Protein AF-A0A8D8EXS7-F1 (afdb_monomer)

pLDDT: mean 70.04, std 17.83, range [35.66, 95.0]

Secondary structure (DSSP, 8-state):
--GGGT---HHHHHH--TT----------PPTT-EEEEEEEEEE---GGG--TT----EEEEEEEEEEEEEPTTT--EEEEEEEEEEEHHHHTT-THHHHGGGGGG-HHHHHHHHHHHHHHHHHHHHHHHHHHHT-

Radius of gyration: 26.06 Å; Cα contacts (8 Å, |Δi|>4): 112; chains: 1; bounding box: 79×57×52 Å

Nearest PDB structures (foldseek):
  5fs4-assembly1_A  TM=3.578E-01  e=7.621E-01  Acinetobacter phage AP205
  6yfl-assembly1_AB  TM=3.767E-01  e=1.279E+00  Leviviridae sp.
  6yfe-assembly1_AB  TM=3.198E-01  e=2.408E+00  Beihai levi-like virus 19
  8s9i-assembly1_A  TM=3.316E-01  e=5.387E+00  Tequatrovirus

Mean predicted aligned error: 17.99 Å

Sequence (136 aa):
MPIVSILKRASSYIMGSDEDGDEGNNEMVYEDNEVLFCKNNICVHPPAVIRQESDVLHYPGYLTVTTKTFIDQYNNAKRPTLFLTWIPNSTLRKCPSTVENVGFFRCNSLSENKLKLHQQHEQLKLQQKEQLQKGK

Structure (mmCIF, N/CA/C/O backbone):
data_AF-A0A8D8EXS7-F1
#
_entry.id   AF-A0A8D8EXS7-F1
#
loop_
_atom_site.group_PDB
_atom_site.id
_atom_site.type_symbol
_atom_site.label_atom_id
_atom_site.label_alt_id
_atom_site.label_comp_id
_atom_site.label_asym_id
_atom_site.label_entity_id
_atom_site.label_seq_id
_atom_site.pdbx_PDB_ins_code
_atom_site.Cartn_x
_atom_site.Cartn_y
_atom_site.Cartn_z
_atom_site.occupancy
_atom_site.B_iso_or_equiv
_atom_site.auth_seq_id
_atom_site.auth_comp_id
_atom_site.auth_asym_id
_atom_site.auth_atom_id
_atom_site.pdbx_PDB_model_num
ATOM 1 N N . MET A 1 1 ? -27.226 -7.105 -23.735 1.00 46.09 1 MET A N 1
ATOM 2 C CA . MET A 1 1 ? -25.774 -7.392 -23.713 1.00 46.09 1 MET A CA 1
ATOM 3 C C . ME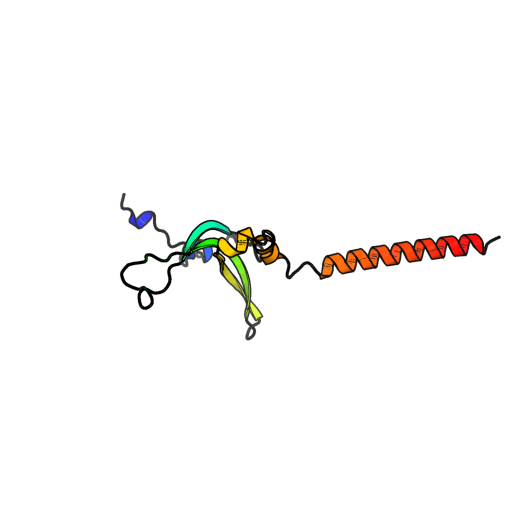T A 1 1 ? -25.448 -8.021 -22.365 1.00 46.09 1 MET A C 1
ATOM 5 O O . MET A 1 1 ? -25.812 -7.414 -21.364 1.00 46.09 1 MET A O 1
ATOM 9 N N . PRO A 1 2 ? -24.914 -9.252 -22.303 1.00 43.81 2 PRO A N 1
ATOM 10 C CA . PRO A 1 2 ? -24.738 -9.956 -21.035 1.00 43.81 2 PRO A CA 1
ATOM 11 C C . PRO A 1 2 ? -23.579 -9.352 -20.227 1.00 43.81 2 PRO A C 1
ATOM 13 O O . PRO A 1 2 ? -22.501 -9.122 -20.759 1.00 43.81 2 PRO A O 1
ATOM 16 N N . ILE A 1 3 ? -23.791 -9.137 -18.925 1.00 47.78 3 ILE A N 1
ATOM 17 C CA . ILE A 1 3 ? -22.841 -8.503 -17.983 1.00 47.78 3 ILE A CA 1
ATOM 18 C C . ILE A 1 3 ? -21.491 -9.242 -17.876 1.00 47.78 3 ILE A C 1
ATOM 20 O O . ILE A 1 3 ? -20.496 -8.691 -17.415 1.00 47.78 3 ILE A O 1
ATOM 24 N N . VAL A 1 4 ? -21.454 -10.494 -18.333 1.00 52.81 4 VAL A N 1
ATOM 25 C CA . VAL A 1 4 ? -20.281 -11.373 -18.314 1.00 52.81 4 VAL A CA 1
ATOM 26 C C . VAL A 1 4 ? -19.175 -10.867 -19.250 1.00 52.81 4 VAL A C 1
ATOM 28 O O . VAL A 1 4 ? -18.004 -11.107 -18.984 1.00 52.81 4 VAL A O 1
ATOM 31 N N . SER A 1 5 ? -19.508 -10.091 -20.291 1.00 45.06 5 SER A N 1
ATOM 32 C CA . SER A 1 5 ? -18.508 -9.466 -21.172 1.00 45.06 5 SER A CA 1
ATOM 33 C C . SER A 1 5 ? -17.848 -8.215 -20.574 1.00 45.06 5 SER A C 1
ATOM 35 O O . SER A 1 5 ? -16.903 -7.692 -21.158 1.00 45.06 5 SER A O 1
ATOM 37 N N . ILE A 1 6 ? -18.343 -7.713 -19.435 1.00 55.75 6 ILE A N 1
ATOM 38 C CA . ILE A 1 6 ? -17.820 -6.516 -18.751 1.00 55.75 6 ILE A CA 1
ATOM 39 C C . ILE A 1 6 ? -16.751 -6.893 -17.714 1.00 55.75 6 ILE A C 1
ATOM 41 O O . ILE A 1 6 ? -15.860 -6.099 -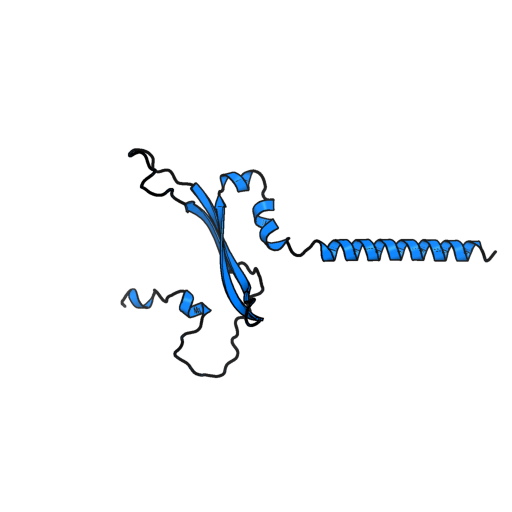17.420 1.00 55.75 6 ILE A O 1
ATOM 45 N N . LEU A 1 7 ? -16.782 -8.121 -17.191 1.00 47.44 7 LEU A N 1
ATOM 46 C CA . LEU A 1 7 ? -15.817 -8.603 -16.203 1.00 47.44 7 LEU A CA 1
ATOM 47 C C . LEU A 1 7 ? -14.659 -9.337 -16.889 1.00 47.44 7 LEU A C 1
ATOM 49 O O . LEU A 1 7 ? -14.529 -10.556 -16.798 1.00 47.44 7 LEU A O 1
ATOM 53 N N . LYS A 1 8 ? -13.781 -8.587 -17.565 1.00 51.53 8 LYS A N 1
ATOM 54 C CA . LYS A 1 8 ? -12.451 -9.107 -17.911 1.00 51.53 8 LYS A CA 1
ATOM 55 C C . LYS A 1 8 ? -11.641 -9.279 -16.625 1.00 51.53 8 LYS A C 1
ATOM 57 O O . LYS A 1 8 ? -11.602 -8.383 -15.781 1.00 51.53 8 LYS A O 1
ATOM 62 N N . ARG A 1 9 ? -10.989 -10.434 -16.463 1.00 53.91 9 ARG A N 1
ATOM 63 C CA . ARG A 1 9 ? -10.088 -10.683 -15.332 1.00 53.91 9 ARG A CA 1
ATOM 64 C C . ARG A 1 9 ? -8.955 -9.658 -15.411 1.00 53.91 9 ARG A C 1
ATOM 66 O O . ARG A 1 9 ? -8.238 -9.625 -16.403 1.00 53.91 9 ARG A O 1
ATOM 73 N N . ALA A 1 10 ? -8.789 -8.828 -14.381 1.00 50.94 10 ALA A N 1
ATOM 74 C CA . ALA A 1 10 ? -7.753 -7.789 -14.365 1.00 50.94 10 ALA A CA 1
ATOM 75 C C . ALA A 1 10 ? -6.342 -8.360 -14.610 1.00 50.94 10 ALA A C 1
ATOM 77 O O . ALA A 1 10 ? -5.509 -7.708 -15.228 1.00 50.94 10 ALA A O 1
ATOM 78 N N . SER A 1 11 ? -6.101 -9.615 -14.211 1.00 51.09 11 SER A N 1
ATOM 79 C CA . SER A 1 11 ? -4.843 -10.314 -14.492 1.00 51.09 11 SER A CA 1
ATOM 80 C C . SER A 1 11 ? -4.551 -10.467 -15.989 1.00 51.09 11 SER A C 1
ATOM 82 O O . SER A 1 11 ? -3.389 -10.448 -16.364 1.00 51.09 11 SER A O 1
ATOM 84 N N . SER A 1 12 ? -5.570 -10.591 -16.845 1.00 54.22 12 SER A N 1
ATOM 85 C CA . SER A 1 12 ? -5.400 -10.730 -18.300 1.00 54.22 12 SER A CA 1
ATOM 86 C C . SER A 1 12 ? -4.959 -9.427 -18.971 1.00 54.22 12 SER A C 1
ATOM 88 O O . SER A 1 12 ? -4.334 -9.468 -20.020 1.00 54.22 12 SER A O 1
ATOM 90 N N . TYR A 1 13 ? -5.250 -8.270 -18.366 1.00 54.62 13 TYR A N 1
ATOM 91 C CA . TYR A 1 13 ? -4.721 -6.984 -18.836 1.00 54.62 13 TYR A CA 1
ATOM 92 C C . TYR A 1 13 ? -3.236 -6.808 -18.510 1.00 54.62 13 TYR A C 1
ATOM 94 O O . TYR A 1 13 ? -2.550 -6.069 -19.205 1.00 54.62 13 TYR A O 1
ATOM 102 N N . ILE A 1 14 ? -2.753 -7.468 -17.454 1.00 55.88 14 ILE A N 1
ATOM 103 C CA . ILE A 1 14 ? -1.374 -7.332 -16.971 1.00 55.88 14 ILE A CA 1
ATOM 104 C C . ILE A 1 14 ? -0.465 -8.414 -17.560 1.00 55.88 14 ILE A C 1
ATOM 106 O O . ILE A 1 14 ? 0.684 -8.131 -17.873 1.00 55.88 14 ILE A O 1
ATOM 110 N N . MET A 1 15 ? -0.956 -9.645 -17.713 1.00 52.69 15 MET A N 1
ATOM 111 C CA . MET A 1 15 ? -0.149 -10.768 -18.214 1.00 52.69 15 MET A CA 1
ATOM 112 C C . MET A 1 15 ? -0.192 -10.927 -19.738 1.00 52.69 15 MET A C 1
ATOM 114 O O . MET A 1 15 ? 0.483 -11.802 -20.263 1.00 52.69 15 MET A O 1
ATOM 118 N N . GLY A 1 16 ? -0.964 -10.093 -20.441 1.00 49.75 16 GLY A N 1
ATOM 119 C CA . GLY A 1 16 ? -1.324 -10.353 -21.830 1.00 49.75 16 GLY A CA 1
ATOM 120 C C . GLY A 1 16 ? -2.337 -11.499 -21.918 1.00 49.75 16 GLY A C 1
ATOM 121 O O . GLY A 1 16 ? -2.384 -12.400 -21.080 1.00 49.75 16 GLY A O 1
ATOM 122 N N . SER A 1 17 ? -3.229 -11.442 -22.897 1.00 49.09 17 SER A N 1
ATOM 123 C CA . SER A 1 17 ? -3.991 -12.617 -23.310 1.00 49.09 17 SER A CA 1
ATOM 124 C C . SER A 1 17 ? -3.032 -13.582 -24.001 1.00 49.09 17 SER A C 1
ATOM 126 O O . SER A 1 17 ? -2.386 -13.187 -24.965 1.00 49.09 17 SER A O 1
ATOM 128 N N . ASP A 1 18 ? -2.980 -14.838 -23.552 1.00 49.47 18 ASP A N 1
ATOM 129 C CA . ASP A 1 18 ? -2.168 -15.918 -24.144 1.00 49.47 18 ASP A CA 1
ATOM 130 C C . ASP A 1 18 ? -2.550 -16.263 -25.612 1.00 49.47 18 ASP A C 1
ATOM 132 O O . ASP A 1 18 ? -2.128 -17.295 -26.129 1.00 49.47 18 ASP A O 1
ATOM 136 N N . GLU A 1 19 ? -3.379 -15.455 -26.285 1.00 53.59 19 GLU A N 1
ATOM 137 C CA . GLU A 1 19 ? -4.016 -15.802 -27.563 1.00 53.59 19 GLU A CA 1
ATOM 138 C C . GLU A 1 19 ? -3.475 -15.085 -28.807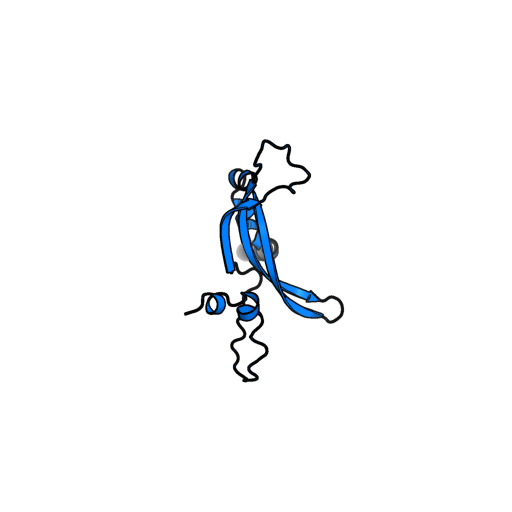 1.00 53.59 19 GLU A C 1
ATOM 140 O O . GLU A 1 19 ? -3.782 -15.547 -29.899 1.00 53.59 19 GLU A O 1
ATOM 145 N N . ASP A 1 20 ? -2.613 -14.068 -28.711 1.00 41.00 20 ASP A N 1
ATOM 146 C CA . ASP A 1 20 ? -2.134 -13.374 -29.917 1.00 41.00 20 ASP A CA 1
ATOM 147 C C . ASP A 1 20 ? -0.604 -13.382 -30.017 1.00 41.00 20 ASP A C 1
ATOM 149 O O . ASP A 1 20 ? 0.104 -12.595 -29.392 1.00 41.00 20 ASP A O 1
ATOM 153 N N . GLY A 1 21 ? -0.095 -14.306 -30.835 1.00 43.19 21 GLY A N 1
ATOM 154 C CA . GLY A 1 21 ? 1.295 -14.349 -31.284 1.00 43.19 21 GLY A CA 1
ATOM 155 C C . GLY A 1 21 ? 1.604 -13.268 -32.319 1.00 43.19 21 GLY A C 1
ATOM 156 O O . GLY A 1 21 ? 1.893 -13.605 -33.465 1.00 43.19 21 GLY A O 1
ATOM 157 N N . ASP A 1 22 ? 1.551 -11.996 -31.919 1.00 41.81 22 ASP A N 1
ATOM 158 C CA . ASP A 1 22 ? 1.990 -10.871 -32.750 1.00 41.81 22 ASP A CA 1
ATOM 159 C C . ASP A 1 22 ? 3.070 -10.035 -32.044 1.00 41.81 22 ASP A C 1
ATOM 161 O O . ASP A 1 22 ? 2.910 -9.525 -30.931 1.00 41.81 22 ASP A O 1
ATOM 165 N N . GLU A 1 23 ? 4.218 -9.956 -32.713 1.00 47.56 23 GLU A N 1
ATOM 166 C CA . GLU A 1 23 ? 5.414 -9.212 -32.343 1.00 47.56 23 GLU A CA 1
ATOM 167 C C . GLU A 1 23 ? 5.116 -7.709 -32.346 1.00 47.56 23 GLU A C 1
ATOM 169 O O . GLU A 1 23 ? 5.092 -7.063 -33.391 1.00 47.56 23 GLU A O 1
ATOM 174 N N . GLY A 1 24 ? 4.913 -7.114 -31.169 1.00 39.97 24 GLY A N 1
ATOM 175 C CA . GLY A 1 24 ? 4.512 -5.709 -31.141 1.00 39.97 24 GLY A CA 1
ATOM 176 C C . GLY A 1 24 ? 4.672 -4.980 -29.821 1.00 39.97 24 GLY A C 1
ATOM 177 O O . GLY A 1 24 ? 3.791 -4.210 -29.472 1.00 39.97 24 GLY A O 1
ATOM 178 N N . ASN A 1 25 ? 5.775 -5.209 -29.104 1.00 44.03 25 ASN A N 1
ATOM 179 C CA . ASN A 1 25 ? 6.501 -4.195 -28.319 1.00 44.03 25 ASN A CA 1
ATOM 180 C C . ASN A 1 25 ? 5.677 -3.191 -27.479 1.00 44.03 25 ASN A C 1
ATOM 182 O O . ASN A 1 25 ? 6.068 -2.036 -27.322 1.00 44.03 25 ASN A O 1
ATOM 186 N N . ASN A 1 26 ? 4.550 -3.617 -26.916 1.00 46.19 26 ASN A N 1
ATOM 187 C CA . ASN A 1 26 ? 3.847 -2.881 -25.875 1.00 46.19 26 ASN A CA 1
ATOM 188 C C . ASN A 1 26 ? 4.165 -3.547 -24.539 1.00 46.19 26 ASN A C 1
ATOM 190 O O . ASN A 1 26 ? 3.283 -3.962 -23.788 1.00 46.19 26 ASN A O 1
ATOM 194 N N . GLU A 1 27 ? 5.466 -3.719 -24.290 1.00 56.09 27 GLU A N 1
ATOM 195 C CA . GLU A 1 27 ? 5.967 -3.972 -22.951 1.00 56.09 27 GLU A CA 1
ATOM 196 C C . GLU A 1 27 ? 5.530 -2.748 -22.145 1.00 56.09 27 GLU A C 1
ATOM 198 O O . GLU A 1 27 ? 6.122 -1.675 -22.251 1.00 56.09 27 GLU A O 1
ATOM 203 N N . MET A 1 28 ? 4.407 -2.852 -21.429 1.00 55.41 28 MET A N 1
ATOM 204 C CA . MET A 1 28 ? 4.054 -1.857 -20.427 1.00 55.41 28 MET A CA 1
ATOM 205 C C . MET A 1 28 ? 5.131 -1.952 -19.350 1.00 55.41 28 MET A C 1
ATOM 207 O O . MET A 1 28 ? 5.036 -2.739 -18.408 1.00 55.41 28 MET A O 1
ATOM 211 N N . VAL A 1 29 ? 6.210 -1.198 -19.560 1.00 69.44 29 VAL A N 1
ATOM 212 C CA . VAL A 1 29 ? 7.320 -1.056 -18.629 1.00 69.44 29 VAL A CA 1
ATOM 213 C C . VAL A 1 29 ? 6.805 -0.186 -17.494 1.00 69.44 29 VAL A C 1
ATOM 215 O O . VAL A 1 29 ? 6.908 1.036 -17.528 1.00 69.44 29 VAL A O 1
ATOM 218 N N . TYR A 1 30 ? 6.176 -0.822 -16.514 1.00 73.50 30 TYR A N 1
ATOM 219 C CA . TYR A 1 30 ? 5.868 -0.158 -15.260 1.00 73.50 30 TYR A CA 1
ATOM 220 C C . TYR A 1 30 ? 7.155 0.054 -14.468 1.00 73.50 30 TYR A C 1
ATOM 222 O O . TYR A 1 30 ? 7.987 -0.854 -14.356 1.00 73.50 30 TYR A O 1
ATOM 230 N N . GLU A 1 31 ? 7.298 1.234 -13.874 1.00 83.38 31 GLU A N 1
ATOM 231 C CA . GLU A 1 31 ? 8.446 1.534 -13.022 1.00 83.38 31 GLU A CA 1
ATOM 232 C C . GLU A 1 31 ? 8.378 0.707 -11.728 1.00 83.38 31 GLU A C 1
ATOM 234 O O . GLU A 1 31 ? 7.299 0.377 -11.231 1.00 83.38 31 GLU A O 1
ATOM 239 N N . ASP A 1 32 ? 9.527 0.343 -11.148 1.00 85.38 32 ASP A N 1
ATOM 240 C CA . ASP A 1 32 ? 9.543 -0.401 -9.880 1.00 85.38 32 ASP A CA 1
ATOM 241 C C . ASP A 1 32 ? 8.982 0.483 -8.754 1.00 85.38 32 ASP A C 1
ATOM 243 O O . ASP A 1 32 ? 9.510 1.562 -8.476 1.00 85.38 32 ASP A O 1
ATOM 247 N N . ASN A 1 33 ? 7.969 -0.013 -8.037 1.00 87.19 33 ASN A N 1
ATOM 248 C CA . ASN A 1 33 ? 7.213 0.698 -6.996 1.00 87.19 33 ASN A CA 1
ATOM 249 C C . ASN A 1 33 ? 6.264 1.797 -7.514 1.00 87.19 33 ASN A C 1
ATOM 251 O O . ASN A 1 33 ? 5.824 2.640 -6.728 1.00 87.19 33 ASN A O 1
ATOM 255 N N . GLU A 1 34 ? 5.897 1.777 -8.796 1.00 87.44 34 GLU A N 1
ATOM 256 C CA . GLU A 1 34 ? 4.838 2.634 -9.334 1.00 87.44 34 GLU A CA 1
ATOM 257 C C . GLU A 1 34 ? 3.486 2.303 -8.684 1.00 87.44 34 GLU A C 1
ATOM 259 O O . GLU A 1 34 ? 3.098 1.139 -8.568 1.00 87.44 34 GLU A O 1
ATOM 264 N N . VAL A 1 35 ? 2.750 3.329 -8.244 1.00 88.12 35 VAL A N 1
ATOM 265 C CA . VAL A 1 35 ? 1.408 3.164 -7.670 1.00 88.12 35 VAL A CA 1
ATOM 266 C C . VAL A 1 35 ? 0.387 3.086 -8.799 1.00 88.12 35 VAL A C 1
ATOM 268 O O . VAL A 1 35 ? 0.066 4.097 -9.415 1.00 88.12 35 VAL A O 1
ATOM 271 N N . LEU A 1 36 ? -0.180 1.901 -9.018 1.00 89.69 36 LEU A N 1
ATOM 272 C CA . LEU A 1 36 ? -1.206 1.691 -10.045 1.00 89.69 36 LEU A CA 1
ATOM 273 C C . LEU A 1 36 ? -2.618 1.986 -9.536 1.00 89.69 36 LEU A C 1
ATOM 275 O O . LEU A 1 36 ? -3.498 2.392 -10.291 1.00 89.69 36 LEU A O 1
ATOM 279 N N . PHE A 1 37 ? -2.857 1.743 -8.248 1.00 89.50 37 PHE A N 1
ATOM 280 C CA . PHE A 1 37 ? -4.156 1.967 -7.629 1.00 89.50 37 PHE A CA 1
ATOM 281 C C . PHE A 1 37 ? -3.992 2.326 -6.163 1.00 89.50 37 PHE A C 1
ATOM 283 O O . PHE A 1 37 ? -3.232 1.688 -5.433 1.00 89.50 37 PHE A O 1
ATOM 290 N N . CYS A 1 38 ? -4.770 3.300 -5.707 1.00 92.69 38 CYS A N 1
ATOM 291 C CA . CYS A 1 38 ? -4.918 3.556 -4.291 1.00 92.69 38 CYS A CA 1
ATOM 292 C C . CYS A 1 38 ? -6.351 3.939 -3.932 1.00 92.69 38 CYS A C 1
ATOM 294 O O . CYS A 1 38 ? -7.076 4.573 -4.702 1.00 92.69 38 CYS A O 1
ATOM 296 N N . LYS A 1 39 ? -6.781 3.537 -2.737 1.00 91.62 39 LYS A N 1
ATOM 297 C CA . LYS A 1 39 ? -8.116 3.855 -2.239 1.00 91.62 39 LYS A CA 1
ATOM 298 C C . LYS A 1 39 ? -8.119 3.948 -0.725 1.00 91.62 39 LYS A C 1
ATOM 300 O O . LYS A 1 39 ? -7.689 3.040 -0.019 1.00 91.62 39 LYS A O 1
ATOM 305 N N . ASN A 1 40 ? -8.667 5.052 -0.231 1.00 90.56 40 ASN A N 1
ATOM 306 C CA . ASN A 1 40 ? -8.885 5.257 1.193 1.00 90.56 40 ASN A CA 1
ATOM 307 C C . ASN A 1 40 ? -10.233 4.673 1.653 1.00 90.56 40 ASN A C 1
ATOM 309 O O . ASN A 1 40 ? -11.178 4.563 0.859 1.00 90.56 40 ASN A O 1
ATOM 313 N N . ASN A 1 41 ? -10.306 4.384 2.953 1.00 91.44 41 ASN A N 1
ATOM 314 C CA . ASN A 1 41 ? -11.447 3.838 3.686 1.00 91.44 41 ASN A CA 1
ATOM 315 C C . ASN A 1 41 ? -11.877 2.441 3.214 1.00 91.44 41 ASN A C 1
ATOM 317 O O . ASN A 1 41 ? -13.066 2.140 3.168 1.00 91.44 41 ASN A O 1
ATOM 321 N N . ILE A 1 42 ? -10.914 1.583 2.872 1.00 95.00 42 ILE A N 1
ATOM 322 C CA . ILE A 1 42 ? -11.164 0.157 2.642 1.00 95.00 42 ILE A CA 1
ATOM 323 C C . ILE A 1 42 ? -11.138 -0.574 3.982 1.00 95.00 42 ILE A C 1
ATOM 325 O O . ILE A 1 42 ? -10.159 -0.471 4.724 1.00 95.00 42 ILE A O 1
ATOM 329 N N . CYS A 1 43 ? -12.214 -1.301 4.286 1.00 93.00 43 CYS A N 1
ATOM 330 C CA . CYS A 1 43 ? -12.403 -1.971 5.567 1.00 93.00 43 CYS A CA 1
ATOM 331 C C . CYS A 1 43 ? -11.863 -3.404 5.556 1.00 93.00 43 CYS A C 1
ATOM 333 O O . CYS A 1 43 ? -12.250 -4.212 4.713 1.00 93.00 43 CYS A O 1
ATOM 335 N N . VAL A 1 44 ? -11.022 -3.732 6.538 1.00 92.25 44 VAL A N 1
ATOM 336 C CA . VAL A 1 44 ? -10.615 -5.107 6.847 1.00 92.25 44 VAL A CA 1
ATOM 337 C C . VAL A 1 44 ? -11.372 -5.591 8.074 1.00 92.25 44 VAL A C 1
ATOM 339 O O . VAL A 1 44 ? -11.621 -4.857 9.031 1.00 92.25 44 VAL A O 1
ATOM 3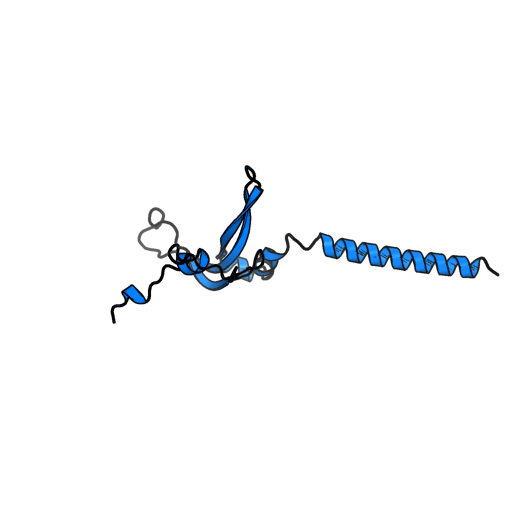42 N N . HIS A 1 45 ? -11.752 -6.854 8.016 1.00 89.06 45 HIS A N 1
ATOM 343 C CA . HIS A 1 45 ? -12.701 -7.488 8.902 1.00 89.06 45 HIS A CA 1
ATOM 344 C C . HIS A 1 45 ? -12.014 -8.678 9.586 1.00 89.06 45 HIS A C 1
ATOM 346 O O . HIS A 1 45 ? -11.537 -9.567 8.877 1.00 89.06 45 HIS A O 1
ATOM 352 N N . PRO A 1 46 ? -11.964 -8.743 10.929 1.00 82.81 46 PRO A N 1
ATOM 353 C CA . PRO A 1 46 ? -11.446 -9.914 11.631 1.00 82.81 46 PRO A CA 1
ATOM 354 C C . PRO A 1 46 ? -12.222 -11.172 11.218 1.00 82.81 46 PRO A C 1
ATOM 356 O O . PRO A 1 46 ? -13.430 -11.059 10.960 1.00 82.81 46 PRO A O 1
ATOM 359 N N . PRO A 1 47 ? -11.583 -12.355 11.157 1.00 83.50 47 PRO A N 1
ATOM 360 C CA . PRO A 1 47 ? -12.273 -13.611 10.884 1.00 83.50 47 PRO A CA 1
ATOM 361 C C . PRO A 1 47 ? -13.543 -13.774 11.723 1.00 83.50 47 PRO A C 1
ATOM 363 O O . PRO A 1 47 ? -13.572 -13.415 12.897 1.00 83.50 47 PRO A O 1
ATOM 366 N N . ALA A 1 48 ? -14.602 -14.325 11.131 1.00 74.62 48 ALA A N 1
ATOM 367 C CA . ALA A 1 48 ? -15.895 -14.454 11.808 1.00 74.62 48 ALA A CA 1
ATOM 368 C C . ALA A 1 48 ? -15.811 -15.284 13.104 1.00 74.62 48 ALA A C 1
ATOM 370 O O . ALA A 1 48 ? -16.510 -14.985 14.062 1.00 74.62 48 ALA A O 1
ATOM 371 N N . VAL A 1 49 ? -14.893 -16.256 13.158 1.00 69.44 49 VAL A N 1
ATOM 372 C CA . VAL A 1 49 ? -14.657 -17.144 14.312 1.00 69.44 49 VAL A CA 1
ATOM 373 C C . VAL A 1 49 ? -14.237 -16.428 15.600 1.00 69.44 49 VAL A C 1
ATOM 375 O O . VAL A 1 49 ? -14.368 -16.999 16.674 1.00 69.44 49 VAL A O 1
ATOM 378 N N . ILE A 1 50 ? -13.734 -15.194 15.508 1.00 68.69 50 ILE A N 1
ATOM 379 C CA . ILE A 1 50 ? -13.336 -14.382 16.670 1.00 68.69 50 ILE A CA 1
ATOM 380 C C . ILE A 1 50 ? -14.312 -13.235 16.955 1.00 68.69 50 ILE A C 1
ATOM 382 O O . ILE A 1 50 ? -14.029 -12.384 17.797 1.00 68.69 50 ILE A O 1
ATOM 386 N N . ARG A 1 51 ? -15.456 -13.176 16.262 1.00 67.75 51 ARG A N 1
ATOM 387 C CA . ARG A 1 51 ? -16.481 -12.161 16.520 1.00 67.75 51 ARG A CA 1
ATOM 388 C C . ARG A 1 51 ? -17.458 -12.680 17.566 1.00 67.75 51 ARG A C 1
ATOM 390 O O . ARG A 1 51 ? -18.062 -13.729 17.377 1.00 67.75 51 ARG A O 1
ATOM 397 N N . GLN A 1 52 ? -17.627 -11.933 18.653 1.00 65.25 52 GLN A N 1
ATOM 398 C CA . GLN A 1 52 ? -18.789 -12.094 19.525 1.00 65.25 52 GLN A CA 1
ATOM 399 C C . GLN A 1 52 ? -20.020 -11.568 18.773 1.00 65.25 52 GLN A C 1
ATOM 401 O O . GLN A 1 52 ? -19.921 -10.579 18.047 1.00 65.25 52 GLN A O 1
ATOM 406 N N . GLU A 1 53 ? -21.153 -12.258 18.909 1.00 59.31 53 GLU A N 1
ATOM 407 C CA . GLU A 1 53 ? -22.338 -12.200 18.031 1.00 59.31 53 GLU A CA 1
ATOM 408 C C . GLU A 1 53 ? -22.987 -10.811 17.834 1.00 59.31 53 GLU A C 1
ATOM 410 O O . GLU A 1 53 ? -23.881 -10.674 17.002 1.00 59.31 53 GLU A O 1
ATOM 415 N N . SER A 1 54 ? -22.538 -9.768 18.538 1.00 56.81 54 SER A N 1
ATOM 416 C CA . SER A 1 54 ? -23.152 -8.436 18.526 1.00 56.81 54 SER A CA 1
ATOM 417 C C . SER A 1 54 ? -22.304 -7.301 17.939 1.00 56.81 54 SER A C 1
ATOM 419 O O . SER A 1 54 ? -22.855 -6.222 17.741 1.00 56.81 54 SER A O 1
ATOM 421 N N . ASP A 1 55 ? -21.017 -7.500 17.619 1.00 60.72 55 ASP A N 1
ATOM 422 C CA . ASP A 1 55 ? -20.156 -6.412 17.118 1.00 60.72 55 ASP A CA 1
ATOM 423 C C . ASP A 1 55 ? -19.639 -6.653 15.691 1.00 60.72 55 ASP A C 1
ATOM 425 O O . ASP A 1 55 ? -18.794 -7.514 15.422 1.00 60.72 55 ASP A O 1
ATOM 429 N N . VAL A 1 56 ? -20.097 -5.819 14.747 1.00 66.81 56 VAL A N 1
ATOM 430 C CA . VAL A 1 56 ? -19.514 -5.718 13.397 1.00 66.81 56 VAL A CA 1
ATOM 431 C C . VAL A 1 56 ? -18.222 -4.902 13.477 1.00 66.81 56 VAL A C 1
ATOM 433 O O . VAL A 1 56 ? -18.142 -3.745 13.056 1.00 66.81 56 VAL A O 1
ATOM 436 N N . LEU A 1 57 ? -17.183 -5.524 14.032 1.00 82.06 57 LEU A N 1
ATOM 437 C CA . LEU A 1 57 ? -15.855 -4.934 14.120 1.00 82.06 57 LEU A CA 1
ATOM 438 C C . LEU A 1 57 ? -15.221 -4.871 12.722 1.00 82.06 57 LEU A C 1
ATOM 440 O O . LEU A 1 57 ? -15.025 -5.894 12.059 1.00 82.06 57 LEU A O 1
ATOM 444 N N . HIS A 1 58 ? -14.919 -3.659 12.263 1.00 88.12 58 HIS A N 1
ATOM 445 C CA . HIS A 1 58 ? -14.231 -3.405 11.002 1.00 88.12 58 HIS A CA 1
ATOM 446 C C . HIS A 1 58 ? -13.203 -2.290 11.177 1.00 88.12 58 HIS A C 1
ATOM 448 O O . HIS A 1 58 ? -13.408 -1.349 11.943 1.00 88.12 58 HIS A O 1
ATOM 454 N N . TYR A 1 59 ? -12.093 -2.389 10.453 1.00 90.31 59 TYR A N 1
ATOM 455 C CA . TYR A 1 59 ? -11.010 -1.417 10.512 1.00 90.31 59 TYR A CA 1
ATOM 456 C C . TYR A 1 59 ? -10.862 -0.746 9.149 1.00 90.31 59 TYR A C 1
ATOM 458 O O . TYR A 1 59 ? -10.501 -1.436 8.198 1.00 90.31 59 TYR A O 1
ATOM 466 N N . PRO A 1 60 ? -11.138 0.562 9.009 1.00 93.12 60 PRO A N 1
ATOM 467 C CA . PRO A 1 60 ? -10.899 1.283 7.765 1.00 93.12 60 PRO A CA 1
ATOM 468 C C . PRO A 1 60 ? -9.405 1.582 7.586 1.00 93.12 60 PRO A C 1
ATOM 470 O O . PRO A 1 60 ? -8.699 1.898 8.548 1.00 93.12 60 PRO A O 1
ATOM 473 N N . GLY A 1 61 ? -8.931 1.535 6.346 1.00 93.31 61 GLY A N 1
ATOM 474 C CA . GLY A 1 61 ? -7.542 1.824 6.003 1.00 93.31 61 GLY A CA 1
ATOM 475 C C . GLY A 1 61 ? -7.344 2.300 4.570 1.00 93.31 61 GLY A C 1
ATOM 476 O O . GLY A 1 61 ? -8.277 2.330 3.761 1.00 93.31 61 GLY A O 1
ATOM 477 N N . TYR A 1 62 ? -6.104 2.667 4.273 1.00 92.81 62 TYR A N 1
ATOM 478 C CA . TYR A 1 62 ? -5.621 3.026 2.950 1.00 92.81 62 TYR A CA 1
ATOM 479 C C . TYR A 1 62 ? -5.010 1.800 2.278 1.00 92.81 62 TYR A C 1
ATOM 481 O O . TYR A 1 62 ? -4.095 1.180 2.821 1.00 92.81 62 TYR A O 1
ATOM 489 N N . LEU A 1 63 ? -5.538 1.446 1.110 1.00 94.69 63 LEU A N 1
ATOM 490 C CA . LEU A 1 63 ? -5.032 0.366 0.274 1.00 94.69 63 LEU A CA 1
ATOM 491 C C . LEU A 1 63 ? -4.238 0.954 -0.889 1.00 94.69 63 LEU A C 1
ATOM 493 O O . LEU A 1 63 ? -4.723 1.872 -1.554 1.00 94.69 63 LEU A O 1
ATOM 497 N N . THR A 1 64 ? -3.091 0.356 -1.183 1.00 93.12 64 THR A N 1
ATOM 498 C CA . THR A 1 64 ? -2.253 0.686 -2.336 1.00 93.12 64 THR A CA 1
ATOM 499 C C . THR A 1 64 ? -1.865 -0.592 -3.067 1.00 93.12 64 THR A C 1
ATOM 501 O O . THR A 1 64 ? -1.504 -1.585 -2.435 1.00 93.12 64 THR A O 1
ATOM 504 N N . VAL A 1 65 ? -1.913 -0.558 -4.394 1.00 93.19 65 VAL A N 1
ATOM 505 C CA . VAL A 1 65 ? -1.340 -1.564 -5.289 1.00 93.19 65 VAL A CA 1
ATOM 506 C C . VAL A 1 65 ? -0.154 -0.915 -5.984 1.00 93.19 65 VAL A C 1
ATOM 508 O O . VAL A 1 65 ? -0.330 0.083 -6.687 1.00 93.19 65 VAL A O 1
ATOM 511 N N . THR A 1 66 ? 1.033 -1.479 -5.794 1.00 91.06 66 THR A N 1
ATOM 512 C CA . THR A 1 66 ? 2.244 -1.036 -6.486 1.00 91.06 66 THR A CA 1
ATOM 513 C C . THR A 1 66 ? 2.817 -2.141 -7.350 1.00 91.06 66 THR A C 1
ATOM 515 O O . THR A 1 66 ? 2.635 -3.323 -7.064 1.00 91.06 66 THR A O 1
ATOM 518 N N . THR A 1 67 ? 3.539 -1.785 -8.396 1.00 90.88 67 THR A N 1
ATOM 519 C CA . THR A 1 67 ? 4.360 -2.732 -9.158 1.00 90.88 67 THR A CA 1
ATOM 520 C C . THR A 1 67 ? 5.632 -3.041 -8.388 1.00 90.88 67 THR A C 1
ATOM 522 O O . THR A 1 67 ? 6.161 -2.206 -7.655 1.00 90.88 67 THR A O 1
ATOM 525 N N . LYS A 1 68 ? 6.123 -4.270 -8.503 1.00 87.12 68 LYS A N 1
ATOM 526 C CA . LYS A 1 68 ? 7.395 -4.675 -7.912 1.00 87.12 68 LYS A CA 1
ATOM 527 C C . LYS A 1 68 ? 8.040 -5.735 -8.778 1.00 87.12 68 LYS A C 1
ATOM 529 O O . LYS A 1 68 ? 7.373 -6.681 -9.185 1.00 87.12 68 LYS A O 1
ATOM 534 N N . THR A 1 69 ? 9.336 -5.617 -9.024 1.00 85.00 69 THR A N 1
ATOM 535 C CA . THR A 1 69 ? 10.084 -6.674 -9.712 1.00 85.00 69 THR A CA 1
ATOM 536 C C . THR A 1 69 ? 10.861 -7.501 -8.701 1.00 85.00 69 THR A C 1
ATOM 538 O O . THR A 1 69 ? 11.742 -6.991 -8.009 1.00 85.00 69 THR A O 1
ATOM 541 N N . PHE A 1 70 ? 10.557 -8.795 -8.621 1.00 83.19 70 PHE A N 1
ATOM 542 C CA . PHE A 1 70 ? 11.356 -9.735 -7.840 1.00 83.19 70 PHE A CA 1
ATOM 543 C C . PHE A 1 70 ? 12.390 -10.407 -8.731 1.00 83.19 70 PHE A C 1
ATOM 545 O O . PHE A 1 70 ? 12.106 -10.765 -9.873 1.00 83.19 70 PHE A O 1
ATOM 552 N N . ILE A 1 71 ? 13.590 -10.585 -8.191 1.00 85.62 71 ILE A N 1
ATOM 553 C CA . ILE A 1 71 ? 14.645 -11.364 -8.831 1.00 85.62 71 ILE A CA 1
ATOM 554 C C . ILE A 1 71 ? 14.636 -12.732 -8.165 1.00 85.62 71 ILE A C 1
ATOM 556 O O . ILE A 1 71 ? 14.829 -12.836 -6.954 1.00 85.62 71 ILE A O 1
ATOM 560 N N . ASP A 1 72 ? 14.369 -13.768 -8.949 1.00 81.44 72 ASP A N 1
ATOM 561 C CA . ASP A 1 72 ? 14.460 -15.148 -8.488 1.00 81.44 72 ASP A CA 1
ATOM 562 C C . ASP A 1 72 ? 15.920 -15.498 -8.180 1.00 81.44 72 ASP A C 1
ATOM 564 O O . ASP A 1 72 ? 16.813 -15.313 -9.006 1.00 81.44 72 ASP A O 1
ATOM 568 N N . GLN A 1 73 ? 16.161 -16.004 -6.976 1.00 85.44 73 GLN A N 1
ATOM 569 C CA . GLN A 1 73 ? 17.490 -16.363 -6.491 1.00 85.44 73 GLN A CA 1
ATOM 570 C C . GLN A 1 73 ? 18.100 -17.587 -7.193 1.00 85.44 73 GLN A C 1
ATOM 572 O O . GLN A 1 73 ? 19.312 -17.769 -7.131 1.00 85.44 73 GLN A O 1
ATOM 577 N N . TYR A 1 74 ? 17.288 -18.438 -7.829 1.00 84.75 74 TYR A N 1
ATOM 578 C CA . TYR A 1 74 ? 17.756 -19.692 -8.430 1.00 84.75 74 TYR A CA 1
ATOM 579 C C . TYR A 1 74 ? 18.145 -19.556 -9.901 1.00 84.75 74 TYR A C 1
ATOM 581 O O . TYR A 1 74 ? 19.003 -20.296 -10.375 1.00 84.75 74 TYR A O 1
ATOM 589 N N . ASN A 1 75 ? 17.510 -18.643 -10.636 1.00 89.75 75 ASN A N 1
ATOM 590 C CA . ASN A 1 75 ? 17.728 -18.482 -12.077 1.00 89.75 75 ASN A CA 1
ATOM 591 C C . ASN A 1 75 ? 17.911 -17.020 -12.515 1.00 89.75 75 ASN A C 1
ATOM 593 O O . ASN A 1 75 ? 17.950 -16.747 -13.713 1.00 89.75 75 ASN A O 1
ATOM 597 N N . ASN A 1 76 ? 17.998 -16.081 -11.567 1.00 84.75 76 ASN A N 1
ATOM 598 C CA . ASN A 1 76 ? 18.142 -14.644 -11.803 1.00 84.75 76 ASN A CA 1
ATOM 599 C C . ASN A 1 76 ? 17.042 -14.032 -12.693 1.00 84.75 76 ASN A C 1
ATOM 601 O O . ASN A 1 76 ? 17.208 -12.923 -13.208 1.00 84.75 76 ASN A O 1
ATOM 605 N N . ALA A 1 77 ? 15.907 -14.714 -12.866 1.00 80.06 77 ALA A N 1
ATOM 606 C CA . ALA A 1 77 ? 14.804 -14.204 -13.662 1.00 80.06 77 ALA A CA 1
ATOM 607 C C . ALA A 1 77 ? 14.126 -13.036 -12.938 1.00 80.06 77 ALA A C 1
ATOM 609 O O . ALA A 1 77 ? 13.761 -13.134 -11.762 1.00 80.06 77 ALA A O 1
ATOM 610 N N . LYS A 1 78 ? 13.925 -11.933 -13.662 1.00 82.69 78 LYS A N 1
ATOM 611 C CA . LYS A 1 78 ? 13.108 -10.805 -13.211 1.00 82.69 78 LYS A CA 1
ATOM 612 C C . LYS A 1 78 ? 11.644 -11.150 -13.441 1.00 82.69 78 LYS A C 1
ATOM 614 O O . LYS A 1 78 ? 11.248 -11.408 -14.573 1.00 82.69 78 LYS A O 1
ATOM 619 N N . ARG A 1 79 ? 10.846 -11.156 -12.377 1.00 79.38 79 ARG A N 1
ATOM 620 C CA . ARG A 1 79 ? 9.402 -11.384 -12.457 1.00 79.38 79 ARG A CA 1
ATOM 621 C C . ARG A 1 79 ? 8.654 -10.149 -11.958 1.00 79.38 79 ARG A C 1
ATOM 623 O O . ARG A 1 79 ? 8.791 -9.819 -10.773 1.00 79.38 79 ARG A O 1
ATOM 630 N N . PRO A 1 80 ? 7.889 -9.464 -12.824 1.00 80.75 80 PRO A N 1
ATOM 631 C CA . PRO A 1 80 ? 7.008 -8.397 -12.384 1.00 80.75 80 PRO A CA 1
ATOM 632 C C . PRO A 1 80 ? 5.870 -8.991 -11.551 1.00 80.75 80 PRO A C 1
ATOM 634 O O . PRO A 1 80 ? 5.355 -10.073 -11.834 1.00 80.75 80 PRO A O 1
ATOM 637 N N . THR A 1 81 ? 5.484 -8.289 -10.496 1.00 85.69 81 THR A N 1
ATOM 638 C CA . THR A 1 81 ? 4.339 -8.639 -9.661 1.00 85.69 81 THR A CA 1
ATOM 639 C C . THR A 1 81 ? 3.677 -7.388 -9.109 1.00 85.69 81 THR A C 1
ATOM 641 O O . THR A 1 81 ? 4.221 -6.284 -9.169 1.00 85.69 81 THR A O 1
ATOM 644 N N . LEU A 1 82 ? 2.497 -7.579 -8.535 1.00 90.50 82 LEU A N 1
ATOM 645 C CA . LEU A 1 82 ? 1.794 -6.552 -7.793 1.00 90.50 82 LEU A CA 1
ATOM 646 C C . LEU A 1 82 ? 2.034 -6.744 -6.301 1.00 90.50 82 LEU A C 1
ATOM 648 O O . LEU A 1 82 ? 1.885 -7.837 -5.754 1.00 90.50 82 LEU A O 1
ATOM 652 N N . PHE A 1 83 ? 2.374 -5.655 -5.633 1.00 88.94 83 PHE A N 1
ATOM 653 C CA . PHE A 1 83 ? 2.535 -5.587 -4.198 1.00 88.94 83 PHE A CA 1
ATOM 654 C C . PHE A 1 83 ? 1.359 -4.817 -3.596 1.00 88.94 83 PHE A C 1
ATOM 656 O O . PHE A 1 83 ? 1.190 -3.617 -3.812 1.00 88.94 83 PHE A O 1
ATOM 663 N N . LEU A 1 84 ? 0.513 -5.534 -2.855 1.00 94.19 84 LEU A N 1
ATOM 664 C CA . LEU A 1 84 ? -0.647 -4.969 -2.176 1.00 94.19 84 LEU A CA 1
ATOM 665 C C . LEU A 1 84 ? -0.267 -4.575 -0.748 1.00 94.19 84 LEU A C 1
ATOM 667 O O . LEU A 1 84 ? 0.188 -5.411 0.029 1.00 94.19 84 LEU A O 1
ATOM 671 N N . THR A 1 85 ? -0.502 -3.318 -0.385 1.00 93.00 85 THR A N 1
ATOM 672 C CA . THR A 1 85 ? -0.286 -2.806 0.974 1.00 93.00 85 THR A CA 1
ATOM 673 C C . THR A 1 85 ? -1.584 -2.236 1.522 1.00 93.00 85 THR A C 1
ATOM 675 O O . THR A 1 85 ? -2.238 -1.442 0.851 1.00 93.00 85 THR A O 1
ATOM 678 N N . TRP A 1 86 ? -1.945 -2.604 2.752 1.00 94.62 86 TRP A N 1
ATOM 679 C CA . TRP A 1 86 ? -3.059 -2.003 3.482 1.00 94.62 86 TRP A CA 1
ATOM 680 C C . TRP A 1 86 ? -2.571 -1.441 4.818 1.00 94.62 86 TRP A C 1
ATOM 682 O O . TRP A 1 86 ? -1.934 -2.153 5.594 1.00 94.62 86 TRP A O 1
ATOM 692 N N . ILE A 1 87 ? -2.870 -0.167 5.081 1.00 92.06 87 ILE A N 1
ATOM 693 C CA . ILE A 1 87 ? -2.460 0.544 6.297 1.00 92.06 87 ILE A CA 1
ATOM 694 C C . ILE A 1 87 ? -3.712 1.070 7.013 1.00 92.06 87 ILE A C 1
ATOM 696 O O . ILE A 1 87 ? -4.475 1.825 6.406 1.00 92.06 87 ILE A O 1
ATOM 700 N N . PRO A 1 88 ? -3.948 0.731 8.294 1.00 92.75 88 PRO A N 1
ATOM 701 C CA . PRO A 1 88 ? -5.124 1.200 9.019 1.00 92.75 88 PRO A CA 1
ATOM 702 C C . PRO A 1 88 ? -5.114 2.724 9.207 1.00 92.75 88 PRO A C 1
ATOM 704 O O . PRO A 1 88 ? -4.100 3.336 9.537 1.00 92.75 88 PRO A O 1
ATOM 707 N N . ASN A 1 89 ? -6.279 3.361 9.094 1.00 89.75 89 ASN A N 1
ATOM 708 C CA . ASN A 1 89 ? -6.397 4.817 9.238 1.00 89.75 89 ASN A CA 1
ATOM 709 C C . ASN A 1 89 ? -6.020 5.317 10.642 1.00 89.75 89 ASN A C 1
ATOM 711 O O . ASN A 1 89 ? -5.651 6.481 10.810 1.00 89.75 89 ASN A O 1
ATOM 715 N N . SER A 1 90 ? -6.098 4.448 11.653 1.00 87.25 90 SER A N 1
ATOM 716 C CA . SER A 1 90 ? -5.682 4.752 13.024 1.00 87.25 90 SER A CA 1
ATOM 717 C C . SER A 1 90 ? -4.176 5.016 13.152 1.00 87.25 90 SER A C 1
ATOM 719 O O . SER A 1 90 ? -3.782 5.788 14.028 1.00 87.25 90 SER A O 1
ATOM 72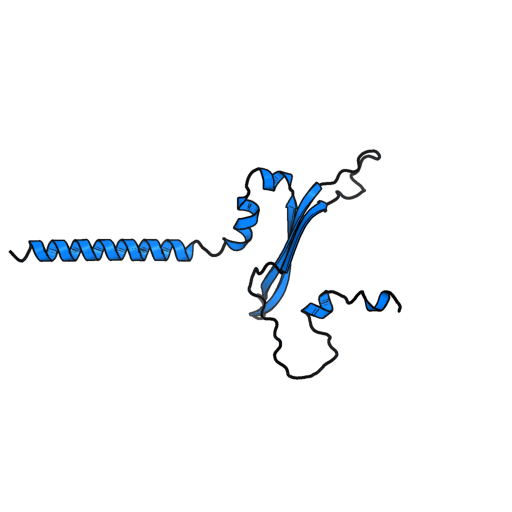1 N N . THR A 1 91 ? -3.337 4.433 12.285 1.00 82.56 91 THR A N 1
ATOM 722 C CA . THR A 1 91 ? -1.883 4.667 12.275 1.00 82.56 91 THR A CA 1
ATOM 723 C C . THR A 1 91 ? -1.499 5.842 11.377 1.00 82.56 91 THR A C 1
ATOM 725 O O . THR A 1 91 ? -0.583 6.587 11.714 1.00 82.56 91 THR A O 1
ATOM 728 N N . LEU A 1 92 ? -2.247 6.081 10.293 1.00 73.31 92 LEU A N 1
ATOM 729 C CA . LEU A 1 92 ? -1.995 7.185 9.353 1.00 73.31 92 LEU A CA 1
ATOM 730 C C . LEU A 1 92 ? -2.157 8.572 9.976 1.00 73.31 92 LEU A C 1
ATOM 732 O O . LEU A 1 92 ? -1.382 9.481 9.694 1.00 73.31 92 LEU A O 1
ATOM 736 N N . ARG A 1 93 ? -3.147 8.740 10.859 1.00 62.81 93 ARG A N 1
ATOM 737 C CA . ARG A 1 93 ? -3.436 10.032 11.506 1.00 62.81 93 ARG A CA 1
ATOM 738 C C . ARG A 1 93 ? -2.328 10.517 12.444 1.00 62.81 93 ARG A C 1
ATOM 740 O O . ARG A 1 93 ? -2.312 11.694 12.782 1.00 62.81 93 ARG A O 1
ATOM 747 N N . LYS A 1 94 ? -1.438 9.624 12.887 1.00 57.72 94 LYS A N 1
ATOM 748 C CA . LYS A 1 94 ? -0.350 9.949 13.822 1.00 57.72 94 LYS A CA 1
ATOM 749 C C . LYS A 1 94 ? 0.960 10.280 13.102 1.00 57.72 94 LYS A C 1
ATOM 751 O O . LYS A 1 94 ? 1.731 11.075 13.623 1.00 57.72 94 LYS A O 1
ATOM 756 N N . CYS A 1 95 ? 1.174 9.722 11.908 1.00 47.91 95 CYS A N 1
ATOM 757 C CA . CYS A 1 95 ? 2.376 9.916 11.099 1.00 47.91 95 CYS A CA 1
ATOM 758 C C . CYS A 1 95 ? 2.011 9.892 9.598 1.00 47.91 95 CYS A C 1
ATOM 760 O O . CYS A 1 95 ? 1.979 8.814 9.002 1.00 47.91 95 CYS A O 1
ATOM 762 N N . PRO A 1 96 ? 1.770 11.050 8.955 1.00 56.41 96 PRO A N 1
ATOM 763 C CA . PRO A 1 96 ? 1.499 11.121 7.512 1.00 56.41 96 PRO A CA 1
ATOM 764 C C . PRO A 1 96 ? 2.614 10.490 6.658 1.00 56.41 96 PRO A C 1
ATOM 766 O O . PRO A 1 96 ? 2.354 9.894 5.615 1.00 56.41 96 PRO A O 1
ATOM 769 N N . SER A 1 97 ? 3.850 10.532 7.163 1.00 55.06 97 SER A N 1
ATOM 770 C CA . SER A 1 97 ? 5.044 9.974 6.527 1.00 55.06 97 SER A CA 1
ATOM 771 C C . SER A 1 97 ? 5.012 8.454 6.337 1.00 55.06 97 SER A C 1
ATOM 773 O O . SER A 1 97 ? 5.759 7.938 5.514 1.00 55.06 97 SER A O 1
ATOM 775 N N . THR A 1 98 ? 4.153 7.706 7.042 1.00 55.19 98 THR A N 1
ATOM 776 C CA . THR A 1 98 ? 4.015 6.250 6.846 1.00 55.19 98 THR A CA 1
ATOM 777 C C . THR A 1 98 ? 3.494 5.897 5.445 1.00 55.19 98 THR A C 1
ATOM 779 O O . THR A 1 98 ? 3.797 4.818 4.944 1.00 55.19 98 THR A O 1
ATOM 782 N N . VAL A 1 99 ? 2.766 6.807 4.784 1.00 54.97 99 VAL A N 1
ATOM 783 C CA . VAL A 1 99 ? 2.333 6.642 3.382 1.00 54.97 99 VAL A CA 1
ATOM 784 C C . VAL A 1 99 ? 3.464 6.968 2.407 1.00 54.97 99 VAL A C 1
ATOM 786 O O . VAL A 1 99 ? 3.605 6.315 1.379 1.00 54.97 99 VAL A O 1
ATOM 789 N N . GLU A 1 100 ? 4.292 7.956 2.743 1.00 53.72 100 GLU A N 1
ATOM 790 C CA . GLU A 1 100 ? 5.363 8.473 1.882 1.00 53.72 100 GLU A CA 1
ATOM 791 C C . GLU A 1 100 ? 6.631 7.597 1.916 1.00 53.72 100 GLU A C 1
ATOM 793 O O . GLU A 1 100 ? 7.420 7.594 0.973 1.00 53.72 100 GLU A O 1
ATOM 798 N N . ASN A 1 101 ? 6.826 6.805 2.977 1.00 47.66 101 ASN A N 1
ATOM 799 C CA . ASN A 1 101 ? 8.058 6.035 3.189 1.00 47.66 101 ASN A CA 1
ATOM 800 C C . ASN A 1 101 ? 8.139 4.701 2.426 1.00 47.66 101 ASN A C 1
ATOM 802 O O . ASN A 1 101 ? 9.191 4.065 2.428 1.00 47.66 101 ASN A O 1
ATOM 806 N N . VAL A 1 102 ? 7.072 4.264 1.747 1.00 52.34 102 VAL A N 1
ATOM 807 C CA . VAL A 1 102 ? 7.112 3.010 0.964 1.00 52.34 102 VAL A CA 1
ATOM 808 C C . VAL A 1 102 ? 8.099 3.119 -0.216 1.00 52.34 102 VAL A C 1
ATOM 810 O O . VAL A 1 102 ? 8.657 2.112 -0.641 1.00 52.34 102 VAL A O 1
ATOM 813 N N . GLY A 1 103 ? 8.411 4.340 -0.674 1.00 47.00 103 GLY A N 1
ATOM 814 C CA . GLY A 1 103 ? 9.436 4.615 -1.691 1.00 47.00 103 GLY A CA 1
ATOM 815 C C . GLY A 1 103 ? 10.830 4.987 -1.157 1.00 47.00 103 GLY A C 1
ATOM 816 O O . GLY A 1 103 ? 11.755 5.162 -1.948 1.00 47.00 103 GLY A O 1
ATOM 817 N N . PHE A 1 104 ? 11.031 5.119 0.160 1.00 39.50 104 PHE A N 1
ATOM 818 C CA . PHE A 1 104 ? 12.254 5.731 0.713 1.00 39.50 104 PHE A CA 1
ATOM 819 C C . PHE A 1 104 ? 13.355 4.755 1.140 1.00 39.50 104 PHE A C 1
ATOM 821 O O . PHE A 1 104 ? 14.462 5.195 1.458 1.00 39.50 104 PHE A O 1
ATOM 828 N N . PHE A 1 105 ? 13.153 3.439 1.018 1.00 41.03 105 PHE A N 1
ATOM 829 C CA . PHE A 1 105 ? 14.254 2.476 1.173 1.00 41.03 105 PHE A CA 1
ATOM 830 C C . PHE A 1 105 ? 15.337 2.586 0.072 1.00 41.03 105 PHE A C 1
ATOM 832 O O . PHE A 1 105 ? 16.298 1.821 0.090 1.00 41.03 105 PHE A O 1
ATOM 839 N N . ARG A 1 106 ? 15.242 3.550 -0.863 1.00 44.94 106 ARG A N 1
ATOM 840 C CA . ARG A 1 106 ? 16.256 3.814 -1.903 1.00 44.94 106 ARG A CA 1
ATOM 841 C C . ARG A 1 106 ? 16.882 5.221 -1.922 1.00 44.94 106 ARG A C 1
ATOM 843 O O . ARG A 1 106 ? 17.585 5.520 -2.881 1.00 44.94 106 ARG A O 1
ATOM 850 N N . CYS A 1 107 ? 16.726 6.074 -0.902 1.00 35.66 107 CYS A N 1
ATOM 851 C CA . CYS A 1 107 ? 17.292 7.443 -0.958 1.00 35.66 107 CYS A CA 1
ATOM 852 C C . CYS A 1 107 ? 18.350 7.802 0.106 1.00 35.66 107 CYS A C 1
ATOM 854 O O . CYS A 1 107 ? 18.723 8.965 0.229 1.00 35.66 107 CYS A O 1
ATOM 856 N N . ASN A 1 108 ? 18.917 6.842 0.844 1.00 40.59 1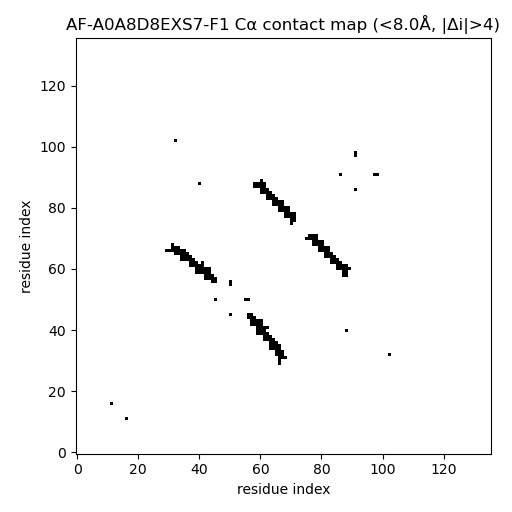08 ASN A N 1
ATOM 857 C CA . ASN A 1 108 ? 20.074 7.169 1.698 1.00 40.59 108 ASN A CA 1
ATOM 858 C C . ASN A 1 108 ? 21.382 7.347 0.905 1.00 40.59 108 ASN A C 1
ATOM 860 O O . ASN A 1 108 ? 22.289 8.023 1.372 1.00 40.59 108 ASN A O 1
ATOM 864 N N . SER A 1 109 ? 21.489 6.813 -0.316 1.00 46.44 109 SER A N 1
ATOM 865 C CA . SER A 1 109 ? 22.728 6.910 -1.104 1.00 46.44 109 SER A CA 1
ATOM 866 C C . SER A 1 109 ? 22.885 8.241 -1.853 1.00 46.44 109 SER A C 1
ATOM 868 O O . SER A 1 109 ? 24.004 8.731 -2.008 1.00 46.44 109 SER A O 1
ATOM 870 N N . LEU A 1 110 ? 21.793 8.869 -2.311 1.00 45.62 110 LEU A N 1
ATOM 871 C CA . LEU A 1 110 ? 21.872 10.152 -3.026 1.00 45.62 110 LEU A CA 1
ATOM 872 C C . LEU A 1 110 ? 22.174 11.334 -2.093 1.00 45.62 110 LEU A C 1
ATOM 874 O O . LEU A 1 110 ? 22.876 12.266 -2.497 1.00 45.62 110 LEU A O 1
ATOM 878 N N . SER A 1 111 ? 21.666 11.305 -0.858 1.00 54.69 111 SER A N 1
ATOM 879 C CA . SER A 1 111 ? 21.895 12.362 0.133 1.00 54.69 111 SER A CA 1
ATOM 880 C C . SER A 1 111 ? 23.343 12.367 0.635 1.00 54.69 111 SER A C 1
ATOM 882 O O . SER A 1 111 ? 23.962 13.432 0.686 1.00 54.69 111 SER A O 1
ATOM 884 N N . GLU A 1 112 ? 23.930 11.194 0.891 1.00 53.31 112 GLU A N 1
ATOM 885 C CA . GLU A 1 112 ? 25.341 11.062 1.275 1.00 53.31 112 GLU A CA 1
ATOM 886 C C . GLU A 1 112 ? 26.299 11.548 0.180 1.00 53.31 1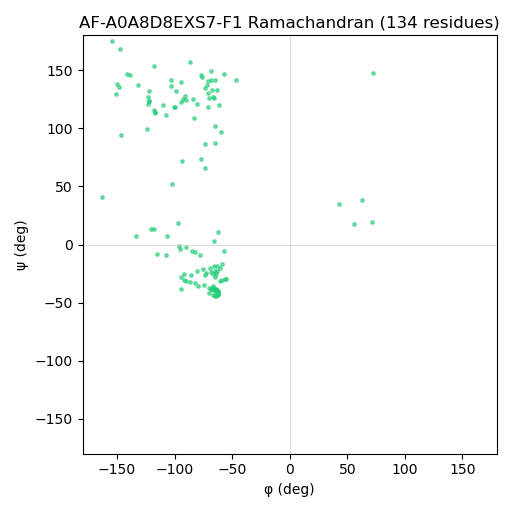12 GLU A C 1
ATOM 888 O O . GLU A 1 112 ? 27.270 12.251 0.468 1.00 53.31 112 GLU A O 1
ATOM 893 N N . ASN A 1 113 ? 26.017 11.229 -1.087 1.00 58.88 113 ASN A N 1
ATOM 894 C CA . ASN A 1 113 ? 26.863 11.650 -2.205 1.00 58.88 113 ASN A CA 1
ATOM 895 C C . ASN A 1 113 ? 26.828 13.171 -2.424 1.00 58.88 113 ASN A C 1
ATOM 897 O O . ASN A 1 113 ? 27.872 13.773 -2.685 1.00 58.88 113 ASN A O 1
ATOM 901 N N . LYS A 1 114 ? 25.666 13.821 -2.252 1.00 65.19 114 LYS A N 1
ATOM 902 C CA . LYS A 1 114 ? 25.582 15.292 -2.290 1.00 65.19 114 LYS A CA 1
ATOM 903 C C . LYS A 1 114 ? 26.321 15.950 -1.125 1.00 65.19 114 LYS A C 1
ATOM 905 O O . LYS A 1 114 ? 26.983 16.965 -1.343 1.00 65.19 114 LYS A O 1
ATOM 910 N N . LEU A 1 115 ? 26.253 15.377 0.080 1.00 65.19 115 LEU A N 1
ATOM 911 C CA . LEU A 1 115 ? 26.997 15.887 1.236 1.00 65.19 115 LEU A CA 1
ATOM 912 C C . LEU A 1 115 ? 28.513 15.777 1.026 1.00 65.19 115 LEU A C 1
ATOM 914 O O . LEU A 1 115 ? 29.231 16.746 1.265 1.00 65.19 115 LEU A O 1
ATOM 918 N N . LYS A 1 116 ? 28.993 14.633 0.517 1.00 71.62 116 LYS A N 1
ATOM 919 C CA . LYS A 1 116 ? 30.418 14.418 0.210 1.00 71.62 116 LYS A CA 1
ATOM 920 C C . LYS A 1 116 ? 30.928 15.382 -0.859 1.00 71.62 116 LYS A C 1
ATOM 922 O O . LYS A 1 116 ? 31.992 15.970 -0.677 1.00 71.62 116 LYS A O 1
ATOM 927 N N . LEU A 1 117 ? 30.161 15.599 -1.931 1.00 74.12 117 LEU A N 1
ATOM 928 C CA . LEU A 1 117 ? 30.539 16.540 -2.990 1.00 74.12 117 LEU A CA 1
ATOM 929 C C . LEU A 1 117 ? 30.623 17.981 -2.464 1.00 74.12 117 LEU A C 1
ATOM 931 O O . LEU A 1 117 ? 31.545 18.715 -2.819 1.00 74.12 117 LEU A O 1
ATOM 935 N N . HIS A 1 118 ? 29.701 18.378 -1.581 1.00 74.50 118 HIS A N 1
ATOM 936 C CA . HIS A 1 118 ? 29.728 19.701 -0.960 1.00 74.50 118 HIS A CA 1
ATOM 937 C C . HIS A 1 118 ? 30.938 19.875 -0.029 1.00 74.50 118 HIS A C 1
ATOM 939 O O . HIS A 1 118 ? 31.634 20.886 -0.111 1.00 74.50 118 HIS A O 1
ATOM 945 N N . GLN A 1 119 ? 31.251 18.865 0.790 1.00 79.06 119 GLN A N 1
ATOM 946 C CA . GLN A 1 119 ? 32.431 18.882 1.661 1.00 79.06 119 GLN A CA 1
ATOM 947 C C . GLN A 1 119 ? 33.740 18.959 0.867 1.00 79.06 119 GLN A C 1
ATOM 949 O O . GLN A 1 119 ? 34.632 19.726 1.227 1.00 79.06 119 GLN A O 1
ATOM 954 N N . GLN A 1 120 ? 33.845 18.215 -0.237 1.00 80.38 120 GLN A N 1
ATOM 955 C CA . GLN A 1 120 ? 35.019 18.249 -1.108 1.00 80.38 120 GLN A CA 1
ATOM 956 C C . GLN A 1 120 ? 35.191 19.622 -1.774 1.00 80.38 120 GLN A C 1
ATOM 958 O O . GLN A 1 120 ? 36.306 20.134 -1.875 1.00 80.38 120 GLN A O 1
ATOM 963 N N . HIS A 1 121 ? 34.088 20.247 -2.192 1.00 81.12 121 HIS A N 1
ATOM 964 C CA . HIS A 1 121 ? 34.119 21.570 -2.808 1.00 81.12 121 HIS A CA 1
ATOM 965 C C . HIS A 1 121 ? 34.542 22.668 -1.814 1.00 81.12 121 HIS A C 1
ATOM 967 O O . HIS A 1 121 ? 35.318 23.554 -2.170 1.00 81.12 121 HIS A O 1
ATOM 973 N N . GLU A 1 122 ? 34.106 22.588 -0.554 1.00 82.94 122 GLU A N 1
ATOM 974 C CA . GLU A 1 122 ? 34.542 23.513 0.502 1.00 82.94 122 GLU A CA 1
ATOM 975 C C . GLU A 1 122 ? 36.026 23.332 0.871 1.00 82.94 122 GLU A C 1
ATOM 977 O O . GLU A 1 122 ? 36.746 24.319 1.037 1.00 82.94 122 GLU A O 1
ATOM 982 N N . GLN A 1 123 ? 36.537 22.095 0.898 1.00 84.00 123 GLN A N 1
ATOM 983 C CA . GLN A 1 123 ? 37.968 21.832 1.116 1.00 84.00 123 GLN A CA 1
ATOM 984 C C . GLN A 1 123 ? 38.850 22.398 -0.011 1.00 84.00 123 GLN A C 1
ATOM 986 O O . GLN A 1 123 ? 39.905 22.974 0.259 1.00 84.00 123 GLN A O 1
ATOM 991 N N . LEU A 1 124 ? 38.403 22.305 -1.269 1.00 83.56 124 LEU A N 1
ATOM 992 C CA . LEU A 1 124 ? 39.105 22.887 -2.421 1.00 83.56 124 LEU A CA 1
ATOM 993 C C . LEU A 1 124 ? 39.175 24.419 -2.351 1.00 83.56 124 LEU A C 1
ATOM 995 O O . LEU A 1 124 ? 40.214 25.004 -2.666 1.00 83.56 124 LEU A O 1
ATOM 999 N N . LYS A 1 125 ? 38.104 25.081 -1.893 1.00 85.06 125 LYS A N 1
ATOM 1000 C CA . LYS A 1 125 ? 38.106 26.539 -1.682 1.00 85.06 125 LYS A CA 1
ATOM 1001 C C . LYS A 1 125 ? 39.094 26.961 -0.596 1.00 85.06 125 LYS A C 1
ATOM 1003 O O . LYS A 1 125 ? 39.784 27.967 -0.758 1.00 85.06 125 LYS A O 1
ATOM 1008 N N . LEU A 1 126 ? 39.180 26.199 0.495 1.00 81.12 126 LEU A N 1
ATOM 1009 C CA . LEU A 1 126 ? 40.128 26.457 1.581 1.00 81.12 126 LEU A CA 1
ATOM 1010 C C . LEU A 1 126 ? 41.580 26.299 1.108 1.00 81.12 126 LEU A C 1
ATOM 1012 O O . LEU A 1 126 ? 42.388 27.193 1.350 1.00 81.12 126 LEU A O 1
ATOM 1016 N N . GLN A 1 127 ? 41.889 25.247 0.341 1.00 79.94 127 GLN A N 1
ATOM 1017 C CA . GLN A 1 127 ? 43.226 25.065 -0.237 1.00 79.94 127 GLN A CA 1
ATOM 1018 C C . GLN A 1 127 ? 43.616 26.192 -1.199 1.00 79.94 127 GLN A C 1
ATOM 1020 O O . GLN A 1 127 ? 44.741 26.685 -1.132 1.00 79.94 127 GLN A O 1
ATOM 1025 N N . GLN A 1 128 ? 42.703 26.647 -2.064 1.00 79.25 128 GLN A N 1
ATOM 1026 C CA . GLN A 1 128 ? 42.987 27.789 -2.942 1.00 79.25 128 GLN A CA 1
ATOM 1027 C C . GLN A 1 128 ? 43.260 29.066 -2.137 1.00 79.25 128 GLN A C 1
ATOM 1029 O O . GLN A 1 128 ? 44.182 29.815 -2.458 1.00 79.25 128 GLN A O 1
ATOM 1034 N N . LYS A 1 129 ? 42.511 29.294 -1.052 1.00 78.25 129 LYS A N 1
ATOM 1035 C CA . LYS A 1 129 ? 42.702 30.458 -0.179 1.00 78.25 129 LYS A CA 1
ATOM 1036 C C . LYS A 1 129 ? 44.054 30.432 0.544 1.00 78.25 129 LYS A C 1
ATOM 1038 O O . LYS A 1 129 ? 44.688 31.477 0.670 1.00 78.25 129 LYS A O 1
ATOM 1043 N N . GLU A 1 130 ? 44.519 29.258 0.968 1.00 75.44 130 GLU A N 1
ATOM 1044 C CA . GLU A 1 130 ? 45.841 29.087 1.586 1.00 75.44 130 GLU A CA 1
ATOM 1045 C C . GLU A 1 130 ? 46.992 29.273 0.588 1.00 75.44 130 GLU A C 1
ATOM 1047 O O . GLU A 1 130 ? 48.010 29.878 0.930 1.00 75.44 130 GLU A O 1
ATOM 1052 N N . GLN A 1 131 ? 46.837 28.819 -0.661 1.00 69.69 131 GLN A N 1
ATOM 1053 C CA . GLN A 1 131 ? 47.853 29.032 -1.700 1.00 69.69 131 GLN A CA 1
ATOM 1054 C C . GLN A 1 131 ? 48.000 3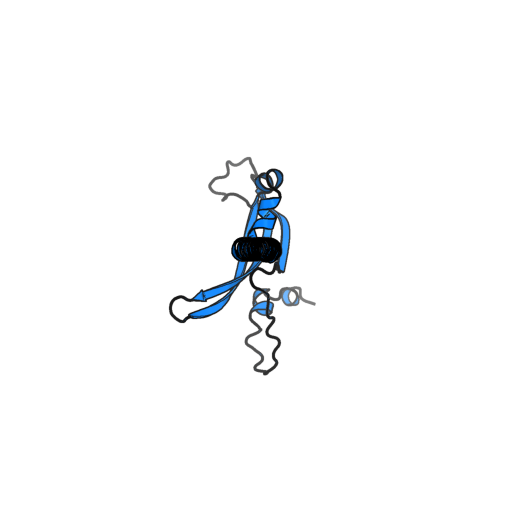0.512 -2.080 1.00 69.69 131 GLN A C 1
ATOM 1056 O O . GLN A 1 131 ? 49.118 30.983 -2.279 1.00 69.69 131 GLN A O 1
ATOM 106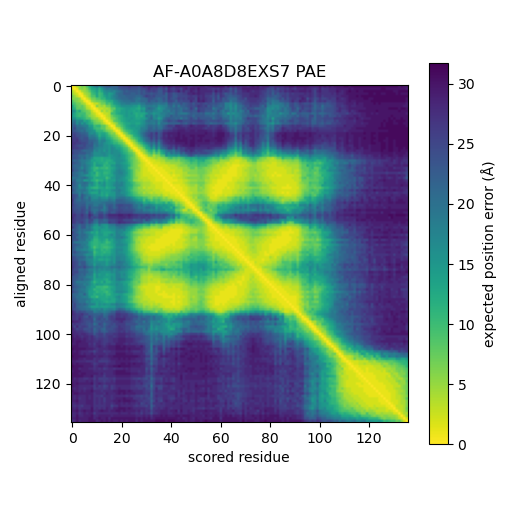1 N N . LEU A 1 132 ? 46.904 31.276 -2.085 1.00 65.44 132 LEU A N 1
ATOM 1062 C CA . LEU A 1 132 ? 46.938 32.729 -2.294 1.00 65.44 132 LEU A CA 1
ATOM 1063 C C . LEU A 1 132 ? 47.588 33.507 -1.136 1.00 65.44 132 LEU A C 1
ATOM 1065 O O . LEU A 1 132 ? 48.077 34.613 -1.355 1.00 65.44 132 LEU A O 1
ATOM 1069 N N . GLN A 1 133 ? 47.615 32.953 0.081 1.00 63.50 133 GLN A N 1
ATOM 1070 C CA . GLN A 1 133 ? 48.290 33.575 1.228 1.00 63.50 133 GLN A CA 1
ATOM 1071 C C . GLN A 1 133 ? 49.783 33.237 1.313 1.00 63.50 133 GLN A C 1
ATOM 1073 O O . GLN A 1 133 ? 50.541 34.037 1.848 1.00 63.50 133 GLN A O 1
ATOM 1078 N N . LYS A 1 134 ? 50.220 32.097 0.762 1.00 60.84 134 LYS A N 1
ATOM 1079 C CA . LYS A 1 134 ? 51.640 31.691 0.724 1.00 60.84 134 LYS A CA 1
ATOM 1080 C C . LYS A 1 134 ? 52.434 32.273 -0.455 1.00 60.84 134 LYS A C 1
ATOM 1082 O O . LYS A 1 134 ? 53.639 32.062 -0.523 1.00 60.84 134 LYS A O 1
ATOM 1087 N N . GLY A 1 135 ? 51.773 32.971 -1.380 1.00 59.47 135 GLY A N 1
ATOM 1088 C CA . GLY A 1 135 ? 52.385 33.613 -2.550 1.00 59.47 135 GLY A CA 1
ATOM 1089 C C . GLY A 1 135 ? 52.702 35.106 -2.387 1.00 59.47 135 GLY A C 1
ATOM 1090 O O . GLY A 1 135 ? 52.835 35.791 -3.399 1.00 59.47 135 GLY A O 1
ATOM 1091 N N . LYS A 1 136 ? 52.768 35.623 -1.154 1.00 51.47 136 LYS A N 1
ATOM 1092 C CA . LYS A 1 136 ? 53.206 36.991 -0.837 1.00 51.47 136 LYS A CA 1
ATOM 1093 C C . LYS A 1 136 ? 54.460 36.975 0.019 1.00 51.47 136 LYS A C 1
ATOM 1095 O O . LYS A 1 136 ? 54.526 36.107 0.915 1.00 51.47 136 LYS A O 1
#

Foldseek 3Di:
DDCVVVDDPVVCVVVPDPPDPDDDPPPVPFDAFAWPDKDWFDWDFPPPVPDDPPDRDIFTWIKTKTWHWDQDPPPRDTDIDIDIDTDTPVVCVVPVCVVVCVPVVPPPVVVVVVVVVVVVVVVVVVVVVVVVVVPD

Solvent-accessible surface area (backbone atoms only — not comparable to full-atom values): 8645 Å² total; per-residue (Å²): 133,70,73,72,80,71,66,69,61,71,64,45,77,73,71,49,64,99,79,68,98,66,96,67,91,73,75,80,79,71,55,79,63,38,76,80,44,73,46,74,72,47,68,49,65,72,64,73,92,78,50,63,98,83,59,91,65,65,45,47,12,40,35,37,35,21,35,37,70,46,68,40,90,89,76,66,47,76,43,80,46,77,45,79,47,77,45,52,47,83,58,44,78,78,39,70,58,71,72,64,48,81,72,48,91,73,51,71,66,62,55,52,52,53,50,51,52,51,52,52,53,53,52,53,53,50,52,53,54,52,55,67,63,70,73,111

Organism: Culex pipiens (NCBI:txid7175)